Protein AF-A0A968T472-F1 (afdb_monomer_lite)

Foldseek 3Di:
DPCLPVVDPQFPDWDWDPVDPVTDIDTDGPDPCQVVVQVSCVVVVHHDDDDD

Structure (mmCIF, N/CA/C/O backbone):
data_AF-A0A968T472-F1
#
_entry.id   AF-A0A968T472-F1
#
loop_
_atom_site.group_PDB
_atom_site.id
_atom_site.type_symbol
_atom_site.label_atom_id
_atom_site.label_alt_id
_atom_site.label_comp_id
_atom_site.label_asym_id
_atom_site.label_entity_id
_atom_site.label_seq_id
_atom_site.pdbx_PDB_ins_code
_atom_site.Cartn_x
_atom_site.Cartn_y
_atom_site.Cartn_z
_atom_site.occupancy
_atom_site.B_iso_or_equiv
_atom_site.auth_seq_id
_atom_site.auth_comp_id
_atom_site.auth_asym_id
_atom_site.auth_atom_id
_atom_site.pdbx_PDB_model_num
ATOM 1 N N . MET A 1 1 ? -3.075 -1.690 -16.957 1.00 47.88 1 MET A N 1
ATOM 2 C CA . MET A 1 1 ? -3.499 -2.361 -15.711 1.00 47.88 1 MET A CA 1
ATOM 3 C C . MET A 1 1 ? -4.313 -1.356 -14.914 1.00 47.88 1 MET A C 1
ATOM 5 O O . MET A 1 1 ? -3.766 -0.368 -14.447 1.00 47.88 1 MET A O 1
ATOM 9 N N . GLY A 1 2 ? -5.639 -1.501 -14.946 1.00 50.97 2 GLY A N 1
ATOM 10 C CA . GLY A 1 2 ? -6.585 -0.502 -14.448 1.00 50.97 2 GLY A CA 1
ATOM 11 C C . GLY A 1 2 ? -6.616 -0.469 -12.925 1.00 50.97 2 GLY A C 1
ATOM 12 O O . GLY A 1 2 ? -7.240 -1.321 -12.311 1.00 50.97 2 GLY A O 1
ATOM 13 N N . ASN A 1 3 ? -5.904 0.511 -12.380 1.00 71.25 3 ASN A N 1
ATOM 14 C CA . ASN A 1 3 ? -5.876 1.035 -11.017 1.00 71.25 3 ASN A CA 1
ATOM 15 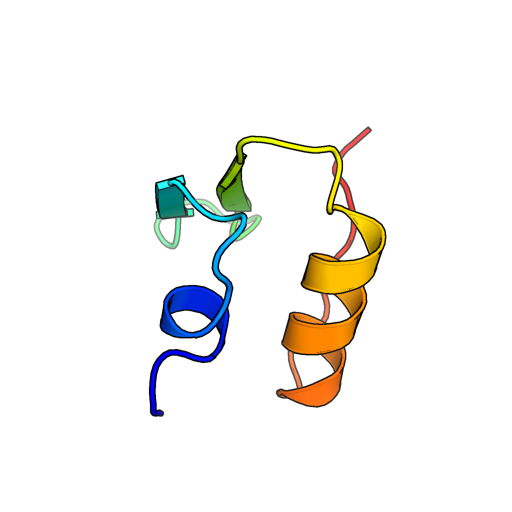C C . ASN A 1 3 ? -6.879 0.410 -10.013 1.00 71.25 3 ASN A C 1
ATOM 17 O O . ASN A 1 3 ? -7.960 0.947 -9.770 1.00 71.25 3 ASN A O 1
ATOM 21 N N . ILE A 1 4 ? -6.512 -0.746 -9.444 1.00 80.25 4 ILE A N 1
ATOM 22 C CA . ILE A 1 4 ? -7.322 -1.494 -8.463 1.00 80.25 4 ILE A CA 1
ATOM 23 C C . ILE A 1 4 ? -7.571 -0.679 -7.187 1.00 80.25 4 ILE A C 1
ATOM 25 O O . ILE A 1 4 ? -8.635 -0.785 -6.586 1.00 80.25 4 ILE A O 1
ATOM 29 N N . LEU A 1 5 ? -6.616 0.186 -6.830 1.00 81.56 5 LEU A N 1
ATOM 30 C CA . LEU A 1 5 ? -6.666 1.036 -5.644 1.00 81.56 5 LEU A CA 1
ATOM 31 C C . LEU A 1 5 ? -7.579 2.253 -5.855 1.00 81.56 5 LEU A C 1
ATOM 33 O O . LEU A 1 5 ? -8.289 2.639 -4.939 1.00 81.56 5 LEU A O 1
ATOM 37 N N . MET A 1 6 ? -7.673 2.804 -7.074 1.00 77.62 6 MET A N 1
ATOM 38 C CA . MET A 1 6 ? -8.590 3.925 -7.375 1.00 77.62 6 MET A CA 1
ATOM 39 C C . MET A 1 6 ? -10.077 3.606 -7.168 1.00 77.62 6 MET A C 1
ATOM 41 O O . MET A 1 6 ? -10.892 4.523 -7.111 1.00 77.62 6 MET A O 1
ATOM 45 N N . LYS A 1 7 ? -10.458 2.326 -7.114 1.00 82.06 7 LYS A N 1
ATOM 46 C CA . LYS A 1 7 ? -11.851 1.922 -6.868 1.00 82.06 7 LYS A CA 1
ATOM 47 C C . LYS A 1 7 ? -12.188 1.849 -5.381 1.00 82.06 7 LYS A C 1
ATOM 49 O O . LYS A 1 7 ? -13.364 1.700 -5.042 1.00 82.06 7 LYS A O 1
ATOM 54 N N . GLU A 1 8 ? -11.184 1.927 -4.514 1.00 87.12 8 GLU A N 1
ATOM 55 C CA . GLU A 1 8 ? -11.378 1.835 -3.080 1.00 87.12 8 GLU A CA 1
ATOM 56 C C . GLU A 1 8 ? -11.736 3.201 -2.499 1.00 87.12 8 GLU A C 1
ATOM 58 O O . GLU A 1 8 ? -10.974 4.157 -2.589 1.00 87.12 8 GLU A O 1
ATOM 63 N N . LYS A 1 9 ? -12.918 3.282 -1.891 1.00 89.19 9 LYS A N 1
ATOM 64 C CA . LYS A 1 9 ? -13.519 4.540 -1.412 1.00 89.19 9 LYS A CA 1
ATOM 65 C C . LYS A 1 9 ? -12.839 5.053 -0.151 1.00 89.19 9 LYS A C 1
ATOM 67 O O . LYS A 1 9 ? -12.904 6.241 0.144 1.00 89.19 9 LYS A O 1
ATOM 72 N N . ASP A 1 10 ? -12.239 4.130 0.590 1.00 91.62 10 ASP A N 1
ATOM 73 C CA . ASP A 1 10 ? -11.578 4.425 1.849 1.00 91.62 10 ASP A CA 1
ATOM 74 C C . ASP A 1 10 ? -10.155 4.974 1.635 1.00 91.62 10 ASP A C 1
ATOM 76 O O . ASP A 1 10 ? -9.566 5.486 2.585 1.00 91.62 10 ASP A O 1
ATOM 80 N N . ILE A 1 11 ? -9.614 4.902 0.407 1.00 92.38 11 ILE A N 1
ATOM 81 C CA . ILE A 1 11 ? -8.306 5.459 0.034 1.00 92.38 11 ILE A CA 1
ATOM 82 C C . ILE A 1 11 ? -8.464 6.936 -0.337 1.00 92.38 11 ILE A C 1
ATOM 84 O O . ILE A 1 11 ? -9.174 7.283 -1.278 1.00 92.38 11 ILE A O 1
ATOM 88 N N . LEU A 1 12 ? -7.749 7.803 0.377 1.00 90.94 12 LEU A N 1
ATOM 89 C CA . LEU A 1 12 ? -7.635 9.229 0.070 1.00 90.94 12 LEU A CA 1
ATOM 90 C C . LEU A 1 12 ? -6.575 9.466 -1.007 1.00 90.94 12 LEU A C 1
ATOM 92 O O . LEU A 1 12 ? -6.810 10.176 -1.983 1.00 90.94 12 LEU A O 1
ATOM 96 N N . THR A 1 13 ? -5.411 8.847 -0.831 1.00 90.25 13 THR A N 1
ATOM 97 C CA . THR A 1 13 ? -4.305 8.876 -1.786 1.00 90.25 13 THR A CA 1
ATOM 98 C C . THR A 1 13 ? -3.432 7.640 -1.608 1.00 90.25 13 THR A C 1
ATOM 100 O O . THR A 1 13 ? -3.450 6.985 -0.563 1.00 90.25 13 THR A O 1
ATOM 103 N N . TRP A 1 14 ? -2.674 7.300 -2.643 1.00 91.06 14 TRP A N 1
ATOM 104 C CA . TRP A 1 14 ? -1.688 6.235 -2.588 1.00 91.06 14 TRP A CA 1
ATOM 105 C C . TRP A 1 14 ? -0.488 6.572 -3.471 1.00 91.06 14 TRP A C 1
ATOM 107 O O . TRP A 1 14 ? -0.620 7.261 -4.485 1.00 91.06 14 TRP A O 1
ATOM 117 N N . ASN A 1 15 ? 0.676 6.061 -3.090 1.00 88.19 15 ASN A N 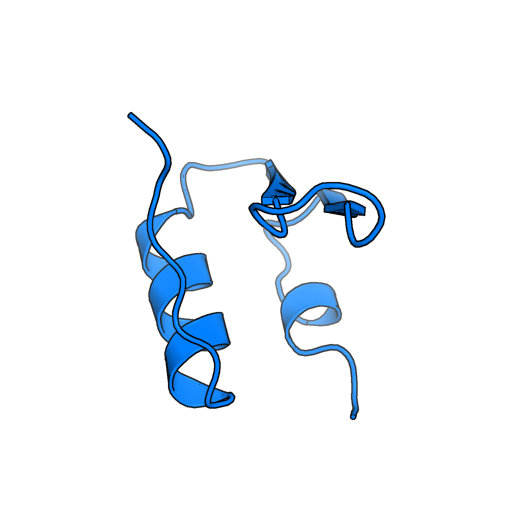1
ATOM 118 C CA . ASN A 1 15 ? 1.90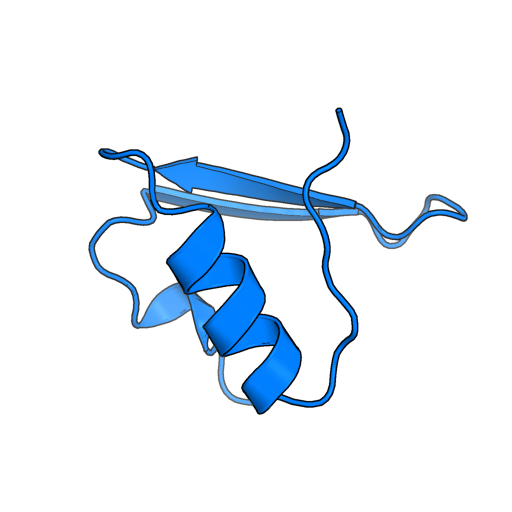9 6.170 -3.855 1.00 88.19 15 ASN A CA 1
ATOM 119 C C . ASN A 1 15 ? 2.668 4.843 -3.809 1.00 88.19 15 ASN A C 1
ATOM 121 O O . ASN A 1 15 ? 2.628 4.139 -2.802 1.00 88.19 15 ASN A O 1
ATOM 125 N N . VAL A 1 16 ? 3.374 4.511 -4.886 1.00 86.44 16 VAL A N 1
ATOM 126 C CA . VAL A 1 16 ? 4.333 3.404 -4.882 1.00 86.44 16 VAL A CA 1
ATOM 127 C C . VAL A 1 16 ? 5.703 4.001 -5.124 1.00 86.44 16 VAL A C 1
ATOM 129 O O . VAL A 1 16 ? 5.954 4.557 -6.191 1.00 86.44 16 VAL A O 1
ATOM 132 N N . ASP A 1 17 ? 6.580 3.870 -4.137 1.00 83.12 17 ASP A N 1
ATOM 133 C CA . ASP A 1 17 ? 7.992 4.147 -4.331 1.00 83.12 17 ASP A CA 1
ATOM 134 C C . ASP A 1 17 ? 8.611 2.968 -5.083 1.00 83.12 17 ASP A C 1
ATOM 136 O O . ASP A 1 17 ? 8.727 1.864 -4.550 1.00 83.12 17 ASP A O 1
ATOM 140 N N . THR A 1 18 ? 8.929 3.180 -6.358 1.00 73.62 18 THR A N 1
ATOM 141 C CA . THR A 1 18 ? 9.609 2.190 -7.202 1.00 73.62 18 THR A CA 1
ATOM 142 C C . THR A 1 18 ? 11.108 2.442 -7.327 1.00 73.62 18 THR A C 1
ATOM 144 O O . THR A 1 18 ? 11.776 1.681 -8.027 1.00 73.62 18 THR A O 1
ATOM 147 N N . GLU A 1 19 ? 11.613 3.531 -6.746 1.00 72.56 19 GLU A N 1
ATOM 148 C CA . GLU A 1 19 ? 13.026 3.911 -6.811 1.00 72.56 19 GLU A CA 1
ATOM 149 C C . GLU A 1 19 ? 13.844 3.225 -5.710 1.00 72.56 19 GLU A C 1
ATOM 151 O O . GLU A 1 19 ? 15.047 3.026 -5.884 1.00 72.56 19 GLU A O 1
ATOM 156 N N . ASP A 1 20 ? 13.191 2.787 -4.630 1.00 59.09 20 ASP A N 1
ATOM 157 C CA . ASP A 1 20 ? 13.805 1.980 -3.576 1.00 59.09 20 ASP A CA 1
ATOM 158 C C . ASP A 1 20 ? 13.805 0.466 -3.891 1.00 59.09 20 ASP A C 1
ATOM 160 O O . ASP A 1 20 ? 12.933 -0.066 -4.590 1.00 59.09 20 ASP A O 1
ATOM 164 N N . CYS A 1 21 ? 14.782 -0.256 -3.336 1.00 67.00 21 CYS A N 1
ATOM 165 C CA . CYS A 1 21 ? 14.935 -1.708 -3.470 1.00 67.00 21 CYS A CA 1
ATOM 166 C C . CYS A 1 21 ? 13.687 -2.475 -2.996 1.00 67.00 21 CYS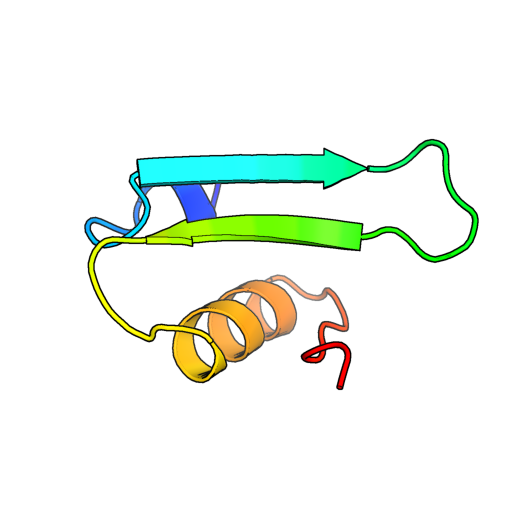 A C 1
ATOM 168 O O . CYS A 1 21 ? 13.349 -3.510 -3.577 1.00 67.00 21 CYS A O 1
ATOM 170 N N . ASP A 1 22 ? 12.990 -1.953 -1.983 1.00 65.69 22 ASP A N 1
ATOM 171 C CA . ASP A 1 22 ? 11.922 -2.666 -1.275 1.00 65.69 22 ASP A CA 1
ATOM 172 C C . ASP A 1 22 ? 10.503 -2.410 -1.816 1.00 65.69 22 ASP A C 1
ATOM 174 O O . ASP A 1 22 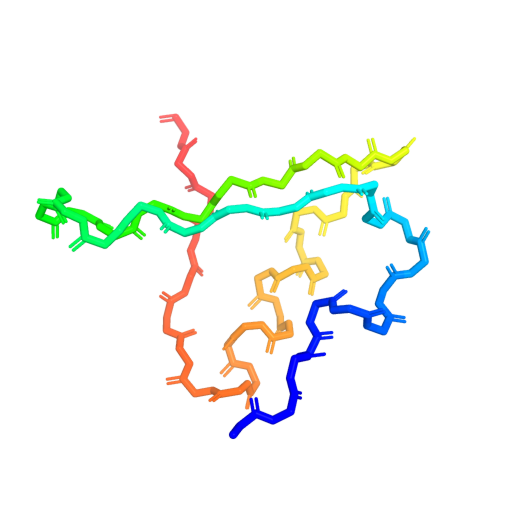? 9.560 -3.055 -1.360 1.00 65.69 22 ASP A O 1
ATOM 178 N N . LYS A 1 23 ? 10.336 -1.548 -2.833 1.00 81.19 23 LYS A N 1
ATOM 179 C CA . LYS A 1 23 ? 9.045 -1.232 -3.485 1.00 81.19 23 LYS A CA 1
ATOM 180 C C . LYS A 1 23 ? 7.908 -0.971 -2.488 1.00 81.19 23 LYS A C 1
ATOM 182 O O . LYS A 1 23 ? 7.021 -1.806 -2.290 1.00 81.19 23 LYS A O 1
ATOM 187 N N . VAL A 1 24 ? 7.909 0.211 -1.881 1.00 86.62 24 VAL A N 1
ATOM 188 C CA . VAL A 1 24 ? 6.979 0.545 -0.795 1.00 86.62 24 VAL A CA 1
ATOM 189 C C . VAL A 1 24 ? 5.670 1.117 -1.345 1.00 86.62 24 VAL A C 1
ATOM 191 O O . VAL A 1 24 ? 5.662 2.143 -2.022 1.00 86.62 24 VAL A O 1
ATOM 194 N N . LEU A 1 25 ? 4.545 0.478 -1.010 1.00 89.31 25 LEU A N 1
ATOM 195 C CA . LEU A 1 25 ? 3.197 1.012 -1.231 1.00 89.31 25 LEU A CA 1
ATOM 196 C C . LEU A 1 25 ? 2.762 1.820 -0.003 1.00 89.31 25 LEU A C 1
ATOM 198 O O . LEU A 1 25 ? 2.551 1.259 1.070 1.00 89.31 25 LEU A O 1
ATOM 202 N N . GLN A 1 26 ? 2.595 3.128 -0.172 1.00 90.00 26 GLN A N 1
ATOM 203 C CA . GLN A 1 26 ? 2.061 4.031 0.845 1.00 90.00 26 GLN A CA 1
ATOM 204 C C . GLN A 1 26 ? 0.600 4.350 0.540 1.00 90.00 26 GLN A C 1
ATOM 206 O O . GLN A 1 26 ? 0.254 4.666 -0.599 1.00 90.00 26 GLN A O 1
ATOM 211 N N . ILE A 1 27 ? -0.259 4.268 1.556 1.00 89.62 27 ILE A N 1
ATOM 212 C CA . ILE A 1 27 ? -1.695 4.535 1.436 1.00 89.62 27 ILE A CA 1
ATOM 213 C C . ILE A 1 27 ? -2.134 5.429 2.585 1.00 89.62 27 ILE A C 1
ATOM 215 O O . ILE A 1 27 ? -1.932 5.099 3.751 1.00 89.62 27 ILE A O 1
ATOM 219 N N . GLU A 1 28 ? -2.802 6.524 2.242 1.00 92.12 28 GLU A N 1
ATOM 220 C CA . GLU A 1 28 ? -3.562 7.328 3.190 1.00 92.12 28 GLU A CA 1
ATOM 221 C C . GLU A 1 28 ? -5.038 6.956 3.071 1.00 92.12 28 GLU A C 1
ATOM 223 O O . GLU A 1 28 ? -5.604 6.947 1.974 1.00 92.12 28 GLU A O 1
ATOM 228 N N . ALA A 1 29 ? -5.670 6.642 4.199 1.00 93.06 29 ALA A N 1
ATOM 229 C CA . ALA A 1 29 ? -7.039 6.152 4.231 1.00 93.06 29 ALA A CA 1
ATOM 230 C C . ALA A 1 29 ? -7.825 6.709 5.420 1.00 93.06 29 ALA A C 1
ATOM 232 O O . ALA A 1 29 ? -7.263 7.048 6.461 1.00 93.06 29 ALA A O 1
ATOM 233 N N . VAL A 1 30 ? -9.148 6.761 5.274 1.00 93.44 30 VAL A N 1
ATOM 234 C CA . VAL A 1 30 ? -10.071 7.213 6.335 1.00 93.44 30 VAL A CA 1
ATOM 235 C C . VAL A 1 30 ? -10.280 6.173 7.438 1.00 93.44 30 VAL A C 1
ATOM 237 O O . VAL A 1 30 ? -10.771 6.498 8.516 1.00 93.44 30 VAL A O 1
ATOM 240 N N . ALA A 1 31 ? -9.927 4.916 7.170 1.00 92.25 31 ALA A N 1
ATOM 241 C CA . ALA A 1 31 ? -10.067 3.793 8.082 1.00 92.25 31 ALA A CA 1
ATOM 242 C C . ALA A 1 31 ? -8.875 2.840 7.941 1.00 92.25 31 ALA A C 1
ATOM 244 O O . ALA A 1 31 ? -8.179 2.842 6.925 1.00 92.25 31 ALA A O 1
ATOM 245 N N . ASN A 1 32 ? -8.662 1.985 8.946 1.00 92.00 32 ASN A N 1
ATOM 246 C CA . ASN A 1 32 ? -7.689 0.906 8.819 1.00 92.00 32 ASN A CA 1
ATOM 247 C C . ASN A 1 32 ? -8.203 -0.126 7.805 1.00 92.00 32 ASN A C 1
ATOM 249 O O . ASN A 1 32 ? -9.125 -0.894 8.086 1.00 92.00 32 ASN A O 1
ATOM 253 N N . ILE A 1 33 ? -7.579 -0.125 6.630 1.00 91.94 33 ILE A N 1
ATOM 254 C CA . ILE A 1 33 ? -7.893 -1.010 5.509 1.00 91.94 33 ILE A CA 1
ATOM 255 C C . ILE A 1 33 ? -6.720 -1.923 5.138 1.00 91.94 33 ILE A C 1
ATOM 257 O O . ILE A 1 33 ? -6.774 -2.556 4.087 1.00 91.94 33 ILE A O 1
ATOM 261 N N . THR A 1 34 ? -5.690 -2.049 5.984 1.00 91.81 34 THR A N 1
ATOM 262 C CA . THR A 1 34 ? -4.434 -2.759 5.670 1.00 91.81 34 THR A CA 1
ATOM 263 C C . THR A 1 34 ? -4.681 -4.145 5.071 1.00 91.81 34 THR A C 1
ATOM 265 O O . THR A 1 34 ? -4.281 -4.414 3.943 1.00 91.81 34 THR A O 1
ATOM 268 N N . ARG A 1 35 ? -5.468 -4.992 5.750 1.00 92.75 35 ARG A N 1
ATOM 269 C CA . ARG A 1 35 ? -5.794 -6.348 5.262 1.00 92.75 35 ARG A CA 1
ATOM 270 C C . ARG A 1 35 ? -6.538 -6.360 3.926 1.00 92.75 35 ARG A C 1
ATOM 272 O O . ARG A 1 35 ? -6.388 -7.286 3.135 1.00 92.75 35 ARG A O 1
ATOM 279 N N . LYS A 1 36 ? -7.381 -5.353 3.685 1.00 92.69 36 LYS A N 1
ATOM 280 C CA . LYS A 1 36 ? -8.150 -5.221 2.443 1.00 92.69 36 LYS A CA 1
ATOM 281 C C . LYS A 1 36 ? -7.226 -4.851 1.285 1.00 92.69 36 LYS A C 1
ATOM 283 O O . LYS A 1 36 ? -7.347 -5.435 0.213 1.00 92.69 36 LYS A O 1
ATOM 288 N N . ILE A 1 37 ? -6.285 -3.935 1.516 1.00 91.88 37 ILE A N 1
ATOM 289 C CA . ILE A 1 37 ? -5.238 -3.583 0.551 1.00 91.88 37 ILE A CA 1
ATOM 290 C C . ILE A 1 37 ? -4.378 -4.801 0.234 1.00 91.88 37 ILE A C 1
ATOM 292 O O . ILE A 1 37 ? -4.229 -5.133 -0.939 1.00 91.88 37 ILE A O 1
ATOM 296 N N . GLU A 1 38 ? -3.859 -5.489 1.253 1.00 92.56 38 GLU A N 1
ATOM 297 C CA . GLU A 1 38 ? -3.037 -6.689 1.066 1.00 92.56 38 GLU A CA 1
ATOM 298 C C . GLU A 1 38 ? -3.761 -7.725 0.205 1.00 92.56 38 GLU A C 1
ATOM 300 O O . GLU A 1 38 ? -3.182 -8.244 -0.749 1.00 92.56 38 GLU A O 1
ATOM 305 N N . PHE A 1 39 ? -5.046 -7.973 0.485 1.00 92.19 39 PHE A N 1
ATOM 306 C CA . PHE A 1 39 ? -5.866 -8.876 -0.316 1.00 92.19 39 PHE A CA 1
ATOM 307 C C . PHE A 1 39 ? -5.997 -8.407 -1.770 1.00 92.19 39 PHE A C 1
ATOM 309 O O . PHE A 1 39 ? -5.735 -9.192 -2.674 1.00 92.19 39 PHE A O 1
ATOM 316 N N . MET A 1 40 ? -6.360 -7.142 -2.014 1.00 91.12 40 MET A N 1
ATOM 317 C CA . MET A 1 40 ? -6.532 -6.615 -3.377 1.00 91.12 40 MET A CA 1
ATOM 318 C C . MET A 1 40 ? -5.239 -6.671 -4.192 1.00 91.12 40 MET A C 1
ATOM 320 O O . MET A 1 40 ? -5.256 -7.021 -5.370 1.00 91.12 40 MET A O 1
ATOM 324 N N . VAL A 1 41 ? -4.115 -6.321 -3.571 1.00 89.81 41 VAL A N 1
ATOM 325 C CA . VAL A 1 41 ? -2.803 -6.317 -4.222 1.00 89.81 41 VAL A CA 1
ATOM 326 C C . VAL A 1 41 ? -2.342 -7.753 -4.504 1.00 89.81 41 VAL A C 1
ATO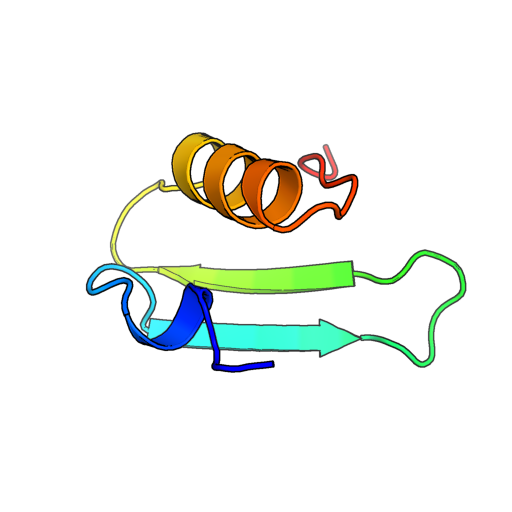M 328 O O . VAL A 1 41 ? -1.866 -8.033 -5.605 1.00 89.81 41 VAL A O 1
ATOM 331 N N . THR A 1 42 ? -2.591 -8.680 -3.572 1.00 91.25 42 THR A N 1
ATOM 332 C CA . THR A 1 42 ? -2.312 -10.117 -3.744 1.00 91.25 42 THR A CA 1
ATOM 333 C C . THR A 1 42 ? -3.175 -10.755 -4.828 1.00 91.25 42 THR A C 1
ATOM 335 O O . THR A 1 42 ? -2.648 -11.486 -5.665 1.00 91.25 42 THR A O 1
ATOM 338 N N . ASP A 1 43 ? -4.472 -10.447 -4.874 1.00 91.12 43 ASP A N 1
ATOM 339 C CA . ASP A 1 43 ? -5.403 -10.918 -5.912 1.00 91.12 43 ASP A CA 1
ATOM 340 C C . ASP A 1 43 ? -5.009 -10.409 -7.309 1.00 91.12 43 ASP A C 1
ATOM 342 O O . ASP A 1 43 ? -5.115 -11.123 -8.304 1.00 91.12 43 ASP A O 1
ATOM 346 N N . ALA A 1 44 ? -4.433 -9.205 -7.380 1.00 89.31 44 ALA A N 1
ATOM 347 C CA . ALA A 1 44 ? -3.855 -8.657 -8.604 1.00 89.31 44 ALA A CA 1
ATOM 348 C C . ALA A 1 44 ? -2.508 -9.296 -9.011 1.00 89.31 44 ALA A C 1
ATOM 350 O O . ALA A 1 44 ? -1.944 -8.916 -10.039 1.00 89.31 44 ALA A O 1
ATOM 351 N N . GLY A 1 45 ? -1.998 -10.263 -8.239 1.00 90.81 45 GLY A N 1
ATOM 352 C CA . GLY A 1 45 ? -0.775 -11.014 -8.526 1.00 90.81 45 GLY A CA 1
ATOM 353 C C . GLY A 1 45 ? 0.501 -10.422 -7.924 1.00 90.81 45 GLY A C 1
ATOM 354 O O . GLY A 1 45 ? 1.595 -10.853 -8.291 1.00 90.81 45 GLY A O 1
ATOM 355 N N . TYR A 1 46 ? 0.390 -9.451 -7.012 1.00 88.25 46 TYR A N 1
ATOM 356 C CA . TYR A 1 46 ? 1.531 -8.818 -6.353 1.00 88.25 46 TYR A CA 1
ATOM 357 C C . TYR A 1 46 ? 1.628 -9.240 -4.892 1.00 88.25 46 TYR A C 1
ATOM 359 O O . TYR A 1 46 ? 0.678 -9.125 -4.129 1.00 88.25 46 TYR A O 1
ATOM 367 N N . HIS A 1 47 ? 2.811 -9.669 -4.466 1.00 87.50 47 HIS A N 1
ATOM 368 C CA . HIS A 1 47 ? 3.045 -9.951 -3.055 1.00 87.50 47 HIS A CA 1
ATOM 369 C C . HIS A 1 47 ? 3.162 -8.639 -2.267 1.00 87.50 47 HIS A C 1
ATOM 371 O O . HIS A 1 47 ? 4.048 -7.835 -2.547 1.00 87.50 47 HIS A O 1
ATOM 377 N N . CYS A 1 48 ? 2.283 -8.425 -1.288 1.00 87.88 48 CYS A N 1
ATOM 378 C CA . CYS A 1 48 ? 2.265 -7.240 -0.430 1.00 87.88 48 CYS A CA 1
ATOM 379 C C . CYS A 1 48 ? 2.074 -7.666 1.029 1.00 87.88 48 CYS A C 1
ATOM 381 O O . CYS A 1 48 ? 1.305 -8.585 1.311 1.00 87.88 48 CYS A O 1
ATOM 383 N N . ARG A 1 49 ? 2.803 -7.025 1.944 1.00 87.62 49 ARG A N 1
ATOM 384 C CA . ARG A 1 49 ? 2.636 -7.173 3.392 1.00 87.62 49 ARG A CA 1
ATOM 385 C C . ARG A 1 49 ? 2.850 -5.826 4.064 1.00 87.62 49 ARG A C 1
ATOM 387 O O . ARG A 1 49 ? 3.655 -5.029 3.584 1.00 87.62 49 ARG A O 1
ATOM 394 N N . GLU A 1 50 ? 2.176 -5.614 5.182 1.00 87.69 50 GLU A N 1
ATOM 395 C CA . GLU A 1 50 ? 2.471 -4.529 6.111 1.00 87.69 50 GLU A CA 1
ATOM 396 C C . GLU A 1 50 ? 3.945 -4.573 6.559 1.00 87.69 50 GLU A C 1
ATOM 398 O O . GLU A 1 50 ? 4.469 -5.627 6.932 1.00 87.69 50 GLU A O 1
ATOM 403 N N . LEU A 1 51 ? 4.612 -3.416 6.506 1.00 81.81 51 LEU A N 1
ATOM 404 C CA . LEU A 1 51 ? 5.916 -3.193 7.127 1.00 81.81 51 LEU A CA 1
ATOM 405 C C . LEU A 1 51 ? 5.680 -2.799 8.590 1.00 81.81 51 LEU A C 1
ATOM 407 O O . LEU A 1 51 ? 5.119 -1.739 8.860 1.00 81.81 51 LEU A O 1
ATOM 411 N N . SER A 1 52 ? 6.068 -3.685 9.508 1.00 71.50 52 SER A N 1
ATOM 412 C CA . SER A 1 52 ? 5.994 -3.506 10.966 1.00 71.50 52 SER A CA 1
ATOM 413 C C . SER A 1 52 ? 7.180 -2.742 11.536 1.00 71.50 52 SER A C 1
ATOM 415 O O . SER A 1 52 ? 8.307 -3.074 11.100 1.00 71.50 52 SER A O 1
#

Secondary structure (DSSP, 8-state):
---SGGG-TTEEEEEEE-SSTT-EEEEEESS--HHHHHHHHHHTT-------

Sequence (52 aa):
MGNILMKEKDILTWNVDTEDCDKVLQIEAVANITRKIEFMVTDAGYHCRELS

Radius of gyration: 10.72 Å; chains: 1; bounding box: 28×20×27 Å

pLDDT: mean 84.63, std 10.62, range [47.88, 93.44]